Protein AF-A0A6A5HLD9-F1 (afdb_monomer)

Organism: Caenorhabditis remanei (NCBI:txid31234)

Sequence (73 aa):
MPSVIGHVEYHLLHNTKIGNEKLMWIADAYGMNELLEKTVRQTTTVETAKLSEDPKEAVLLSMCISISLNALK

pLDDT: mean 78.08, std 14.11, range [46.12, 94.0]

Foldseek 3Di:
DDDPLRVVLVCLQPPDPDQLVVQCVVCVVSVVVVSNVVSLVVVLVVVVVVCVVPVVVNVVVVVVSVVVVVVVD

Radius of gyration: 13.87 Å; Cα contacts (8 Å, |Δi|>4): 41; chains: 1; bounding box: 35×27×34 Å

Structure (mmCIF, N/CA/C/O backbone):
data_AF-A0A6A5HLD9-F1
#
_entry.id   AF-A0A6A5HLD9-F1
#
loop_
_atom_site.group_PDB
_atom_site.id
_atom_site.type_symbol
_atom_site.label_atom_id
_atom_site.label_alt_id
_atom_site.label_comp_id
_atom_site.label_asym_id
_atom_site.label_entity_id
_atom_site.label_seq_id
_atom_site.pdbx_PDB_ins_code
_atom_site.Cartn_x
_atom_site.Cartn_y
_atom_site.Cartn_z
_atom_site.occupancy
_atom_site.B_iso_or_equiv
_atom_site.auth_seq_id
_atom_site.auth_comp_id
_atom_site.auth_asym_id
_atom_site.auth_atom_id
_atom_site.pdbx_PDB_model_num
ATOM 1 N N . MET A 1 1 ? 18.976 9.511 -11.838 1.00 59.31 1 MET A N 1
ATOM 2 C CA . MET A 1 1 ? 17.608 9.698 -12.366 1.00 59.31 1 MET A CA 1
ATOM 3 C C . MET A 1 1 ? 16.661 8.934 -11.464 1.00 59.31 1 MET A C 1
ATOM 5 O O . MET A 1 1 ? 16.929 7.755 -11.257 1.00 59.31 1 MET A O 1
ATOM 9 N N . PRO A 1 2 ? 15.622 9.555 -10.890 1.00 65.81 2 PRO A N 1
ATOM 10 C CA . PRO A 1 2 ? 14.634 8.802 -10.128 1.00 65.81 2 PRO A CA 1
ATOM 11 C C . PRO A 1 2 ? 13.839 7.910 -11.092 1.00 65.81 2 PRO A C 1
ATOM 13 O O . PRO A 1 2 ? 13.554 8.323 -12.218 1.00 65.81 2 PRO A O 1
ATOM 16 N N . SER A 1 3 ? 13.520 6.682 -10.680 1.00 87.19 3 SER A N 1
ATOM 17 C CA . SER A 1 3 ? 12.727 5.765 -11.501 1.00 87.19 3 SER A CA 1
ATOM 18 C C . SER A 1 3 ? 11.310 6.317 -11.703 1.00 87.19 3 SER A C 1
ATOM 20 O O . SER A 1 3 ? 10.811 7.109 -10.898 1.00 87.19 3 SER A O 1
ATOM 22 N N . VAL A 1 4 ? 10.647 5.901 -12.787 1.00 89.00 4 VAL A N 1
ATOM 23 C CA . VAL A 1 4 ? 9.230 6.238 -13.024 1.00 89.00 4 VAL A CA 1
ATOM 24 C C . VAL A 1 4 ? 8.372 5.740 -11.860 1.00 89.00 4 VAL A C 1
ATOM 26 O O . VAL A 1 4 ? 7.506 6.468 -11.389 1.00 89.00 4 VAL A O 1
ATOM 29 N N . ILE A 1 5 ? 8.681 4.545 -11.344 1.00 89.69 5 ILE A N 1
ATOM 30 C CA . ILE A 1 5 ? 8.014 3.956 -10.177 1.00 89.69 5 ILE A CA 1
ATOM 31 C C . ILE A 1 5 ? 8.141 4.881 -8.964 1.00 89.69 5 ILE A C 1
ATOM 33 O O . ILE A 1 5 ? 7.122 5.221 -8.381 1.00 89.69 5 ILE A O 1
ATOM 37 N N . GLY A 1 6 ? 9.341 5.381 -8.651 1.00 91.25 6 GLY A N 1
ATOM 38 C CA . GLY A 1 6 ? 9.541 6.271 -7.503 1.00 91.25 6 GLY A CA 1
ATOM 39 C C . GLY A 1 6 ? 8.800 7.610 -7.622 1.00 91.25 6 GLY A C 1
ATOM 40 O O . GLY A 1 6 ? 8.257 8.106 -6.640 1.00 91.25 6 GLY A O 1
ATOM 41 N N . HIS A 1 7 ? 8.707 8.191 -8.825 1.00 92.06 7 HIS A N 1
ATOM 42 C CA . HIS A 1 7 ? 7.898 9.404 -9.031 1.00 92.06 7 HIS A CA 1
ATOM 43 C C . HIS A 1 7 ? 6.401 9.147 -8.853 1.00 92.06 7 HIS A C 1
ATOM 45 O O . HIS A 1 7 ? 5.700 9.969 -8.260 1.00 92.06 7 HIS A O 1
ATOM 51 N N . VAL A 1 8 ? 5.907 8.028 -9.388 1.00 92.62 8 VAL A N 1
ATOM 52 C CA . VAL A 1 8 ? 4.498 7.646 -9.264 1.00 92.62 8 VAL A CA 1
ATOM 53 C C . VAL A 1 8 ? 4.168 7.339 -7.808 1.00 92.62 8 VAL A C 1
ATOM 55 O O . VAL A 1 8 ? 3.178 7.861 -7.304 1.00 92.62 8 VAL A O 1
ATOM 58 N N . GLU A 1 9 ? 5.018 6.578 -7.121 1.00 93.94 9 GLU A N 1
ATOM 59 C CA . GLU A 1 9 ? 4.882 6.253 -5.701 1.00 93.94 9 GLU A CA 1
ATOM 60 C C . GLU A 1 9 ? 4.796 7.530 -4.861 1.00 93.94 9 GLU A C 1
ATOM 62 O O . GLU A 1 9 ? 3.814 7.719 -4.145 1.00 93.94 9 GLU A O 1
ATOM 67 N N . TYR A 1 10 ? 5.719 8.479 -5.049 1.00 93.12 10 TYR A N 1
ATOM 68 C CA . TYR A 1 10 ? 5.682 9.773 -4.361 1.00 93.12 10 TYR A CA 1
ATOM 69 C C . TYR A 1 10 ? 4.393 10.562 -4.648 1.00 93.12 10 TYR A C 1
ATOM 71 O O . TYR A 1 10 ? 3.764 11.114 -3.741 1.00 93.12 10 TYR A O 1
ATOM 79 N N . HIS A 1 11 ? 3.955 10.617 -5.909 1.00 93.00 11 HIS A N 1
ATOM 80 C CA . HIS A 1 11 ? 2.726 11.324 -6.264 1.00 93.00 11 HIS A CA 1
ATOM 81 C C . HIS A 1 11 ? 1.487 10.674 -5.630 1.00 93.00 11 HIS A C 1
ATOM 83 O O . HIS A 1 11 ? 0.614 11.379 -5.120 1.00 93.00 11 HIS A O 1
ATOM 89 N N . LEU A 1 12 ? 1.411 9.342 -5.625 1.00 94.00 12 LEU A N 1
ATOM 90 C CA . LEU A 1 12 ? 0.345 8.595 -4.958 1.00 94.00 12 LEU A CA 1
ATOM 91 C C . LEU A 1 12 ? 0.382 8.792 -3.438 1.00 94.00 12 LEU A C 1
ATOM 93 O O . LEU A 1 12 ? -0.667 8.885 -2.812 1.00 94.00 12 LEU A O 1
ATOM 97 N N . LEU A 1 13 ? 1.564 8.934 -2.842 1.00 92.00 13 LEU A N 1
ATOM 98 C CA . LEU A 1 13 ? 1.718 9.092 -1.397 1.00 92.00 13 LEU A CA 1
ATOM 99 C C . LEU A 1 13 ? 1.227 10.447 -0.858 1.00 92.00 13 LEU A C 1
ATOM 101 O O . LEU A 1 13 ? 0.893 10.553 0.331 1.00 92.00 13 LEU A O 1
ATOM 105 N N . HIS A 1 14 ? 1.258 11.489 -1.697 1.00 89.31 14 HIS A N 1
ATOM 106 C CA . HIS A 1 14 ? 1.108 12.883 -1.260 1.00 89.31 14 HIS A CA 1
ATOM 107 C C . HIS A 1 14 ? 0.027 13.683 -1.990 1.00 89.31 14 HIS A C 1
ATOM 109 O O . HIS A 1 14 ? -0.542 14.596 -1.399 1.00 89.31 14 HIS A O 1
ATOM 115 N N . ASN A 1 15 ? -0.256 13.372 -3.256 1.00 87.19 15 ASN A N 1
ATOM 116 C CA . ASN A 1 15 ? -1.017 14.259 -4.143 1.00 87.19 15 ASN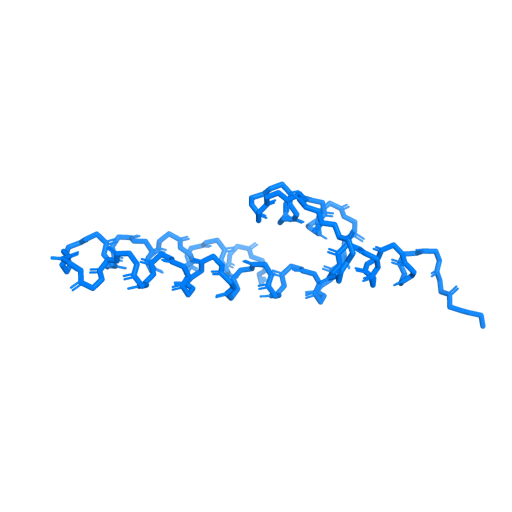 A CA 1
ATOM 117 C C . ASN A 1 15 ? -2.292 13.618 -4.710 1.00 87.19 15 ASN A C 1
ATOM 119 O O . ASN A 1 15 ? -2.940 14.196 -5.583 1.00 87.19 15 ASN A O 1
ATOM 123 N N . THR A 1 16 ? -2.675 12.432 -4.234 1.00 87.25 16 THR A N 1
ATOM 124 C CA . THR A 1 16 ? -3.863 11.718 -4.717 1.00 87.25 16 THR A CA 1
ATOM 125 C C . THR A 1 16 ? -5.005 11.717 -3.703 1.00 87.25 16 THR A C 1
ATOM 127 O O . THR A 1 16 ? -4.794 11.806 -2.498 1.00 87.25 16 THR A O 1
ATOM 130 N N . 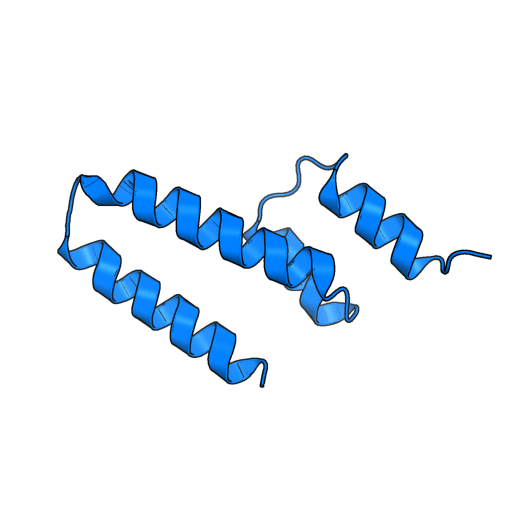LYS A 1 17 ? -6.237 11.587 -4.205 1.00 89.06 17 LYS A N 1
ATOM 131 C CA . LYS A 1 17 ? -7.463 11.404 -3.404 1.00 89.06 17 LYS A CA 1
ATOM 132 C C . LYS A 1 17 ? -8.025 9.980 -3.511 1.00 89.06 17 LYS A C 1
ATOM 134 O O . LYS A 1 17 ? -9.187 9.746 -3.192 1.00 89.06 17 LYS A O 1
ATOM 139 N N . ILE A 1 18 ? -7.235 9.045 -4.037 1.00 89.88 18 ILE A N 1
ATOM 140 C CA . ILE A 1 18 ? -7.617 7.635 -4.149 1.00 89.88 18 ILE A CA 1
ATOM 141 C C . ILE A 1 18 ? -7.733 7.045 -2.737 1.00 89.88 18 ILE A C 1
ATOM 143 O O . ILE A 1 18 ? -6.898 7.317 -1.882 1.00 89.88 18 ILE A O 1
ATOM 147 N N . GLY A 1 19 ? -8.778 6.250 -2.497 1.00 86.00 19 GLY A N 1
ATOM 148 C CA . GLY A 1 19 ? -8.988 5.589 -1.209 1.00 86.00 19 GLY A CA 1
ATOM 149 C C . GLY A 1 19 ? -7.915 4.544 -0.895 1.00 86.00 19 GLY A C 1
ATOM 150 O O . GLY A 1 19 ? -7.354 3.925 -1.803 1.00 86.00 19 GLY A O 1
ATOM 151 N N . ASN A 1 20 ? -7.678 4.325 0.399 1.00 85.88 20 ASN A N 1
ATOM 152 C CA . ASN A 1 20 ? -6.613 3.456 0.894 1.00 85.88 20 ASN A CA 1
ATOM 153 C C . ASN A 1 20 ? -6.672 2.038 0.316 1.00 85.88 20 ASN A C 1
ATOM 155 O O . ASN A 1 20 ? -5.663 1.558 -0.172 1.00 85.88 20 ASN A O 1
ATOM 159 N N . GLU A 1 21 ? -7.842 1.398 0.262 1.00 84.19 21 GLU A N 1
ATOM 160 C CA . GLU A 1 21 ? -7.983 0.055 -0.324 1.00 84.19 21 GLU A CA 1
ATOM 161 C C . GLU A 1 21 ? -7.379 -0.021 -1.737 1.00 84.19 2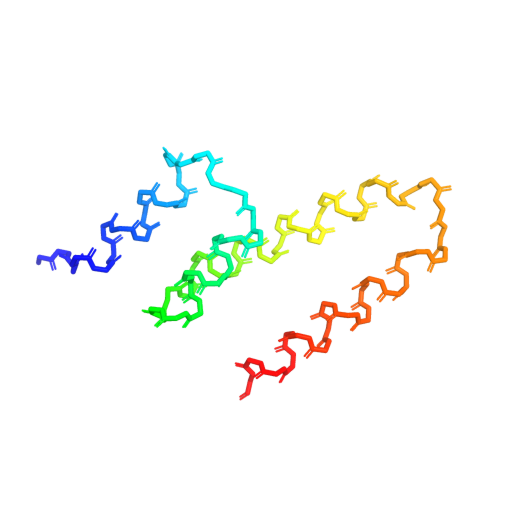1 GLU A C 1
ATOM 163 O O . GLU A 1 21 ? -6.542 -0.871 -2.035 1.00 84.19 21 GLU A O 1
ATOM 168 N N . LYS A 1 22 ? -7.735 0.935 -2.599 1.00 88.19 22 LYS A N 1
ATOM 169 C CA . LYS A 1 22 ? -7.261 0.975 -3.983 1.00 88.19 22 LYS A CA 1
ATOM 170 C C . LYS A 1 22 ? -5.777 1.335 -4.083 1.00 88.19 22 LYS A C 1
ATOM 172 O O . LYS A 1 22 ? -5.102 0.834 -4.978 1.00 88.19 22 LYS A O 1
ATOM 177 N N . LEU A 1 23 ? -5.261 2.170 -3.180 1.00 91.94 23 LEU A N 1
ATOM 178 C CA . LEU A 1 23 ? -3.821 2.432 -3.085 1.00 91.94 23 LEU A CA 1
ATOM 179 C C . LEU A 1 23 ? -3.045 1.184 -2.664 1.00 91.94 23 LEU A C 1
ATOM 181 O O . LEU A 1 23 ? -1.985 0.933 -3.222 1.00 91.94 23 LEU A O 1
ATOM 185 N N . MET A 1 24 ? -3.601 0.381 -1.759 1.00 89.75 24 MET A N 1
ATOM 186 C CA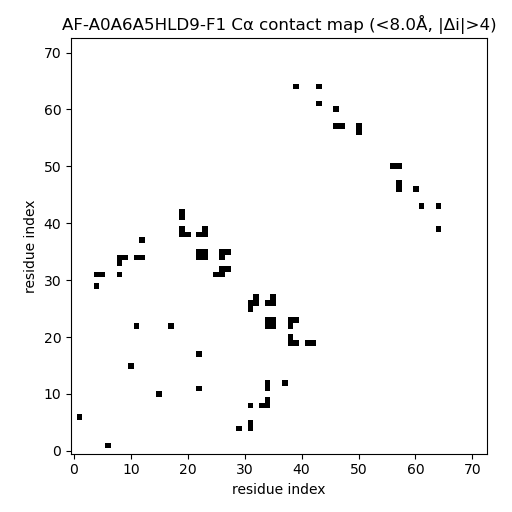 . MET A 1 24 ? -3.006 -0.870 -1.294 1.00 89.75 24 MET A CA 1
ATOM 187 C C . MET A 1 24 ? -2.857 -1.868 -2.451 1.00 89.75 24 MET A C 1
ATOM 189 O O . MET A 1 24 ? -1.774 -2.400 -2.664 1.00 89.75 24 MET A O 1
ATOM 193 N N . TRP A 1 25 ? -3.907 -2.025 -3.268 1.00 91.81 25 TRP A N 1
ATOM 194 C CA . TRP A 1 25 ? -3.877 -2.851 -4.484 1.00 91.81 25 TRP A CA 1
ATOM 195 C C . TRP A 1 25 ? -2.836 -2.385 -5.510 1.00 91.81 25 TRP A C 1
ATOM 197 O O . TRP A 1 25 ? -2.142 -3.205 -6.104 1.00 91.81 25 TRP A O 1
ATOM 207 N N . ILE A 1 26 ? -2.724 -1.073 -5.742 1.00 92.56 26 ILE A N 1
ATOM 208 C CA . ILE A 1 26 ? -1.712 -0.520 -6.657 1.00 92.56 26 ILE A CA 1
ATOM 209 C C . ILE A 1 26 ? -0.311 -0.773 -6.099 1.00 92.56 26 ILE A C 1
ATOM 211 O O . ILE A 1 26 ? 0.591 -1.153 -6.841 1.00 92.56 26 ILE A O 1
ATOM 215 N N . ALA A 1 27 ? -0.127 -0.564 -4.800 1.00 92.62 27 ALA A N 1
ATOM 216 C CA . ALA A 1 27 ? 1.171 -0.695 -4.175 1.00 92.62 27 ALA A CA 1
ATOM 217 C C . ALA A 1 27 ? 1.702 -2.132 -4.243 1.00 92.62 27 ALA A C 1
ATOM 219 O O . ALA A 1 27 ? 2.850 -2.336 -4.635 1.00 92.62 27 ALA A O 1
ATOM 220 N N . ASP A 1 28 ? 0.841 -3.109 -3.961 1.00 90.62 28 ASP A N 1
ATOM 221 C CA . ASP A 1 28 ? 1.151 -4.536 -4.072 1.00 90.62 28 ASP A CA 1
ATOM 222 C C . ASP A 1 28 ? 1.474 -4.940 -5.523 1.00 90.62 28 ASP A C 1
ATOM 224 O O . ASP A 1 28 ? 2.534 -5.498 -5.803 1.00 90.62 28 ASP A O 1
ATOM 228 N N . ALA A 1 29 ? 0.628 -4.544 -6.483 1.00 93.44 29 ALA A N 1
ATOM 229 C CA . ALA A 1 29 ? 0.786 -4.920 -7.891 1.00 93.44 29 ALA A CA 1
ATOM 230 C C . ALA A 1 29 ? 2.082 -4.403 -8.544 1.00 93.44 29 ALA A C 1
ATOM 232 O O . ALA A 1 29 ? 2.592 -5.024 -9.478 1.00 93.44 29 ALA A O 1
ATOM 233 N N . TYR A 1 30 ? 2.599 -3.259 -8.087 1.00 91.69 30 TYR A N 1
ATOM 234 C CA . TYR A 1 30 ? 3.785 -2.615 -8.662 1.00 91.69 30 TYR A CA 1
ATOM 235 C C . TYR A 1 30 ? 5.016 -2.636 -7.739 1.00 91.69 30 TYR A C 1
ATOM 237 O O . TYR A 1 30 ? 6.039 -2.049 -8.097 1.00 91.69 30 TYR A O 1
ATOM 245 N N . GLY A 1 31 ? 4.947 -3.298 -6.577 1.00 91.19 31 GLY A N 1
ATOM 246 C CA . GLY A 1 31 ? 6.053 -3.376 -5.615 1.00 91.19 31 GLY A CA 1
ATOM 247 C C . GLY A 1 31 ? 6.433 -2.029 -4.980 1.00 91.19 31 GLY A C 1
ATOM 248 O O . GLY A 1 31 ? 7.609 -1.787 -4.703 1.00 91.19 31 GLY A O 1
ATOM 249 N N . MET A 1 32 ? 5.459 -1.136 -4.784 1.00 93.94 32 MET A N 1
ATOM 250 C CA . MET A 1 32 ? 5.635 0.190 -4.171 1.00 93.94 32 MET A CA 1
ATOM 251 C C . MET A 1 32 ? 5.501 0.090 -2.644 1.00 93.94 32 MET A C 1
ATOM 253 O O . MET A 1 32 ? 4.443 0.352 -2.064 1.00 93.94 32 MET A O 1
ATOM 257 N N . ASN A 1 33 ? 6.569 -0.358 -1.988 1.00 90.75 33 ASN A N 1
ATOM 258 C CA . ASN A 1 33 ? 6.550 -0.716 -0.568 1.00 90.75 33 ASN A CA 1
ATOM 259 C C . ASN A 1 33 ? 6.236 0.461 0.372 1.00 90.75 33 ASN A C 1
ATOM 261 O O . ASN A 1 33 ? 5.570 0.258 1.389 1.00 90.75 33 ASN A O 1
ATOM 265 N N . GLU A 1 34 ? 6.685 1.680 0.056 1.00 91.44 34 GLU A N 1
ATOM 266 C CA . GLU A 1 34 ? 6.461 2.848 0.919 1.00 91.44 34 GLU A CA 1
ATOM 267 C C . GLU A 1 34 ? 4.986 3.264 0.885 1.00 91.44 34 GLU A C 1
ATOM 269 O O . GLU A 1 34 ? 4.387 3.586 1.919 1.00 91.44 34 GLU A O 1
ATOM 274 N N . LEU A 1 35 ? 4.371 3.178 -0.299 1.00 92.81 35 LEU A N 1
ATOM 275 C CA . LEU A 1 35 ? 2.933 3.370 -0.447 1.00 92.81 35 LEU A CA 1
ATOM 276 C C . LEU A 1 35 ? 2.149 2.308 0.325 1.00 92.81 35 LEU A C 1
ATOM 278 O O . LEU A 1 35 ? 1.250 2.662 1.089 1.00 92.81 35 LEU A O 1
ATOM 282 N N . LEU A 1 36 ? 2.521 1.034 0.181 1.00 91.62 36 LEU A N 1
ATOM 283 C CA . LEU A 1 36 ? 1.839 -0.073 0.849 1.00 91.62 36 LEU A CA 1
ATOM 284 C C . LEU A 1 36 ? 1.867 0.090 2.374 1.00 91.62 36 LEU A C 1
ATOM 286 O O . LEU A 1 36 ? 0.820 0.052 3.024 1.00 91.62 36 LEU A O 1
ATOM 290 N N . GLU A 1 37 ? 3.047 0.346 2.946 1.00 88.94 37 GLU A N 1
ATOM 291 C CA . GLU A 1 37 ? 3.218 0.516 4.389 1.00 88.94 37 GLU A CA 1
ATOM 292 C C . GLU A 1 37 ? 2.366 1.672 4.928 1.00 88.94 37 GLU A C 1
ATOM 294 O O . GLU A 1 37 ? 1.652 1.528 5.930 1.00 88.94 37 GLU A O 1
ATOM 299 N N . LYS A 1 38 ? 2.416 2.832 4.267 1.00 87.06 38 LYS A N 1
ATOM 300 C CA . LYS A 1 38 ? 1.685 4.018 4.716 1.00 87.06 38 LYS A CA 1
ATOM 301 C C . LYS A 1 38 ? 0.178 3.805 4.642 1.00 87.06 38 LYS A C 1
ATOM 303 O O . LYS A 1 38 ? -0.536 4.171 5.577 1.00 87.06 38 LYS A O 1
ATOM 308 N N . THR A 1 39 ? -0.300 3.204 3.558 1.00 88.50 39 THR A N 1
ATOM 309 C CA . THR A 1 39 ? -1.719 2.926 3.351 1.00 88.50 39 THR A CA 1
ATOM 310 C C . THR A 1 39 ? -2.257 1.924 4.373 1.00 88.50 39 THR A C 1
ATOM 312 O O . THR A 1 39 ? -3.342 2.147 4.918 1.00 88.50 39 THR A O 1
ATOM 315 N N . VAL A 1 40 ? -1.493 0.881 4.716 1.00 84.69 40 VAL A N 1
ATOM 316 C CA . VAL A 1 40 ? -1.851 -0.049 5.801 1.00 84.69 40 VAL A CA 1
ATOM 317 C C . VAL A 1 40 ? -1.925 0.693 7.135 1.00 84.69 40 VAL A C 1
ATOM 319 O O . VAL A 1 40 ? -2.958 0.649 7.797 1.00 84.69 40 VAL A O 1
ATOM 322 N N . ARG A 1 41 ? -0.889 1.459 7.507 1.00 84.00 41 ARG A N 1
ATOM 323 C CA . ARG A 1 41 ? -0.870 2.227 8.768 1.00 84.00 41 ARG A CA 1
ATOM 324 C C . ARG A 1 41 ? -2.045 3.197 8.886 1.00 84.00 41 ARG A C 1
ATOM 326 O O . ARG A 1 41 ? -2.644 3.312 9.956 1.00 84.00 41 ARG A O 1
ATOM 333 N N . GLN A 1 42 ? -2.375 3.904 7.806 1.00 83.00 42 GLN A N 1
ATOM 334 C CA . GLN A 1 42 ? -3.509 4.828 7.778 1.00 83.00 42 GLN A CA 1
ATOM 335 C C . GLN A 1 42 ? -4.838 4.095 7.935 1.00 83.00 42 GLN A C 1
ATOM 337 O O . GLN A 1 42 ? -5.688 4.565 8.683 1.00 83.00 42 GLN A O 1
ATOM 342 N N . THR A 1 43 ? -5.006 2.950 7.273 1.00 81.19 43 THR A N 1
ATOM 343 C CA . THR A 1 43 ? -6.215 2.121 7.386 1.00 81.19 43 THR A CA 1
ATOM 344 C C . THR A 1 43 ? -6.383 1.622 8.817 1.00 81.19 43 THR A C 1
ATOM 346 O O . THR A 1 43 ? -7.392 1.938 9.440 1.00 81.19 43 THR A O 1
ATOM 349 N N . THR A 1 44 ? -5.336 1.039 9.411 1.00 77.19 44 THR A N 1
ATOM 350 C CA . THR A 1 44 ? -5.325 0.652 10.829 1.00 77.19 44 THR A CA 1
ATOM 351 C C . THR A 1 44 ? -5.663 1.829 11.745 1.00 77.19 44 THR A C 1
ATOM 353 O O . THR A 1 44 ? -6.442 1.681 12.678 1.00 77.19 44 THR A O 1
ATOM 356 N N . THR A 1 45 ? -5.107 3.019 11.502 1.00 75.38 45 THR A N 1
ATOM 357 C CA . THR A 1 45 ? -5.361 4.202 12.347 1.00 75.38 45 THR A CA 1
ATOM 358 C C . THR A 1 45 ? -6.804 4.694 12.228 1.00 75.38 45 THR A C 1
ATOM 360 O O . THR A 1 45 ? -7.443 4.977 13.236 1.00 75.38 45 THR A O 1
ATOM 363 N N . VAL A 1 46 ? -7.336 4.800 11.006 1.00 73.62 46 VAL A N 1
ATOM 364 C CA . VAL A 1 46 ? -8.724 5.231 10.773 1.00 73.62 46 VAL A CA 1
ATOM 365 C C . VAL A 1 46 ? -9.681 4.254 11.425 1.00 73.62 46 VAL A C 1
ATOM 367 O O . VAL A 1 46 ? -10.621 4.664 12.099 1.00 73.62 46 VAL A O 1
ATOM 370 N N . GLU A 1 47 ? -9.434 2.968 11.245 1.00 70.06 47 GLU A N 1
ATOM 371 C CA . GLU A 1 47 ? -10.319 1.967 11.783 1.00 70.06 47 GLU A CA 1
ATOM 372 C C . GLU A 1 47 ? -10.215 1.872 13.307 1.00 70.06 47 GLU A C 1
ATOM 374 O O . GLU A 1 47 ? -11.236 1.926 13.973 1.00 70.06 47 GLU A O 1
ATOM 379 N N . THR A 1 48 ? -9.014 1.863 13.894 1.00 64.38 48 THR A N 1
ATOM 380 C CA . THR A 1 48 ? -8.851 1.935 15.363 1.00 64.38 48 THR A CA 1
ATOM 381 C C . THR A 1 48 ? -9.493 3.191 15.970 1.00 64.38 48 THR A C 1
ATOM 383 O O . THR A 1 48 ? -10.050 3.126 17.067 1.00 64.38 48 THR A O 1
ATOM 386 N N . ALA A 1 49 ? -9.487 4.321 15.254 1.00 61.88 49 ALA A N 1
ATOM 387 C CA . ALA A 1 49 ? -10.165 5.542 15.681 1.00 61.88 49 ALA A CA 1
ATOM 388 C C . ALA A 1 49 ? -11.696 5.419 15.638 1.00 61.88 49 ALA A C 1
ATOM 390 O O . ALA A 1 49 ? -12.356 5.828 16.589 1.00 61.88 49 ALA A O 1
ATOM 391 N N . LYS A 1 50 ? -12.267 4.823 14.580 1.00 62.09 50 LYS A N 1
ATOM 392 C CA . LYS A 1 50 ? -13.723 4.578 14.489 1.00 62.09 50 LYS A CA 1
ATOM 393 C C . LYS A 1 50 ? -14.244 3.632 15.558 1.00 62.09 50 LYS A C 1
ATOM 395 O O . LYS A 1 50 ? -15.422 3.609 15.869 1.00 62.09 50 LYS A O 1
ATOM 400 N N . LEU A 1 51 ? -13.347 2.829 16.086 1.00 59.72 51 LEU A N 1
ATOM 401 C CA . LEU A 1 51 ? -13.695 1.621 16.793 1.00 59.72 51 LEU A CA 1
ATOM 402 C C . LEU A 1 51 ? -13.343 1.725 18.285 1.00 59.72 51 LEU A C 1
ATOM 404 O O . LEU A 1 51 ? -13.718 0.903 19.114 1.00 59.72 51 LEU A O 1
ATOM 408 N N . SER A 1 52 ? -12.784 2.871 18.671 1.00 57.84 52 SER A N 1
ATOM 409 C CA . SER A 1 52 ? -12.823 3.357 20.050 1.00 57.84 52 SER A CA 1
ATOM 410 C C . SER A 1 52 ? -14.255 3.447 20.626 1.00 57.84 52 SER A C 1
ATOM 412 O O . SER A 1 52 ? -14.398 3.613 21.834 1.00 57.84 52 SER A O 1
ATOM 414 N N . GLU A 1 53 ? -15.300 3.292 19.800 1.00 61.84 53 GLU A N 1
ATOM 415 C CA . GLU A 1 53 ? -16.703 3.178 20.218 1.00 61.84 53 GLU A CA 1
ATOM 416 C C . GLU A 1 53 ? -17.142 1.726 20.533 1.00 61.84 53 GLU A C 1
ATOM 418 O O . GLU A 1 53 ? -17.972 1.537 21.420 1.00 61.84 53 GLU A O 1
ATOM 423 N N . ASP A 1 54 ? -16.542 0.692 19.915 1.00 66.81 54 ASP A N 1
ATOM 424 C CA . ASP A 1 54 ? -16.965 -0.714 20.056 1.00 66.81 54 ASP A CA 1
ATOM 425 C C . ASP A 1 54 ? -15.787 -1.722 20.070 1.00 66.81 54 ASP A C 1
ATOM 427 O O . ASP A 1 54 ? -15.284 -2.138 19.028 1.00 66.81 54 ASP A O 1
ATOM 431 N N . PRO A 1 55 ? -15.366 -2.253 21.233 1.00 63.69 55 PRO A N 1
ATOM 432 C CA . PRO A 1 55 ? -14.115 -3.013 21.379 1.00 63.69 55 PRO A CA 1
ATOM 433 C C . PRO A 1 55 ? -14.056 -4.357 20.629 1.00 63.69 55 PRO A C 1
ATOM 435 O O . PRO A 1 55 ? -12.971 -4.896 20.409 1.00 63.69 55 PRO A O 1
ATOM 438 N N . LYS A 1 56 ? -15.197 -4.933 20.235 1.00 68.31 56 LYS A N 1
ATOM 439 C CA . LYS A 1 56 ? -15.247 -6.237 19.544 1.00 68.31 56 LYS A CA 1
ATOM 440 C C . LYS A 1 56 ? -14.774 -6.148 18.099 1.00 68.31 56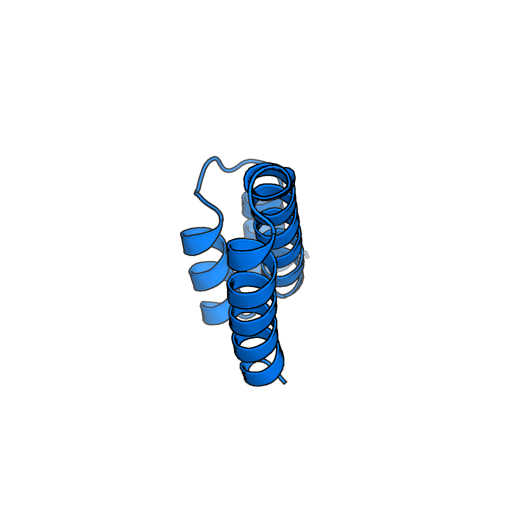 LYS A C 1
ATOM 442 O O . LYS A 1 56 ? -14.142 -7.073 17.594 1.00 68.31 56 LYS A O 1
ATOM 447 N N . GLU A 1 57 ? -15.065 -5.033 17.447 1.00 62.81 57 GLU A N 1
ATOM 448 C CA . GLU A 1 57 ? -14.765 -4.842 16.034 1.00 62.81 57 GLU A CA 1
ATOM 449 C C . GLU A 1 57 ? -13.236 -4.599 15.841 1.00 62.81 57 GLU A C 1
ATOM 451 O O . GLU A 1 57 ? -12.680 -4.892 14.786 1.00 62.81 57 GLU A O 1
ATOM 456 N N . ALA A 1 58 ? -12.507 -4.223 16.909 1.00 61.25 58 ALA A N 1
ATOM 457 C CA . ALA A 1 58 ? -11.087 -3.823 16.898 1.00 61.25 58 ALA A CA 1
ATOM 458 C C . ALA A 1 58 ? -10.221 -5.043 16.761 1.00 61.25 58 ALA A C 1
ATOM 460 O O . ALA A 1 58 ? -9.237 -5.086 16.025 1.00 61.25 58 ALA A O 1
ATOM 461 N N . VAL A 1 59 ? -10.624 -6.050 17.521 1.00 63.06 59 VAL A N 1
ATOM 462 C CA . VAL A 1 59 ? -9.969 -7.335 17.586 1.00 63.06 59 VAL A CA 1
ATOM 463 C C . VAL A 1 59 ? -10.123 -8.038 16.242 1.00 63.06 59 VAL A C 1
ATOM 465 O O . VAL A 1 59 ? -9.129 -8.510 15.707 1.00 63.06 59 VAL A O 1
ATOM 468 N N . LEU A 1 60 ? -11.318 -8.028 15.639 1.00 66.19 60 LEU A N 1
ATOM 469 C CA . LEU A 1 60 ? -11.547 -8.644 14.326 1.00 66.19 60 LEU A CA 1
ATOM 470 C C . LEU A 1 60 ? -10.700 -7.997 13.230 1.00 66.19 60 LEU A C 1
ATOM 472 O O . LEU A 1 60 ? -10.080 -8.683 12.421 1.00 66.19 60 LEU A O 1
ATOM 476 N N . LEU A 1 61 ? -10.628 -6.674 13.238 1.00 64.31 61 LEU A N 1
ATOM 477 C CA . LEU A 1 61 ? -9.932 -5.930 12.208 1.00 64.31 61 LEU A CA 1
ATOM 478 C C . LEU A 1 61 ? -8.413 -5.984 12.355 1.00 64.31 61 LEU A C 1
ATOM 480 O O . LEU A 1 61 ? -7.709 -6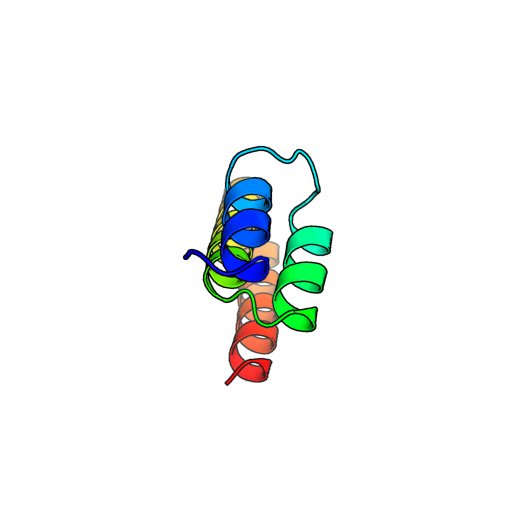.222 11.377 1.00 64.31 61 LEU A O 1
ATOM 484 N N . SER A 1 62 ? -7.903 -5.881 13.588 1.00 65.19 62 SER A N 1
ATOM 485 C CA . SER A 1 62 ? -6.485 -6.131 13.869 1.00 65.19 62 SER A CA 1
ATOM 486 C C . SER A 1 62 ? -6.069 -7.547 13.460 1.00 65.19 62 SER A C 1
ATOM 488 O O . SER A 1 62 ? -4.960 -7.736 12.959 1.00 65.19 62 SER A O 1
ATOM 490 N N . MET A 1 63 ? -6.965 -8.532 13.580 1.00 69.88 63 MET A N 1
ATOM 491 C CA . MET A 1 63 ? -6.729 -9.903 13.132 1.00 69.88 63 MET A CA 1
ATOM 492 C C . MET A 1 63 ? -6.681 -10.000 11.600 1.00 69.88 63 MET A C 1
ATOM 494 O O . MET A 1 63 ? -5.733 -10.572 11.067 1.00 69.88 63 MET A O 1
ATOM 498 N N . CYS A 1 64 ? -7.622 -9.377 10.881 1.00 61.75 64 CYS A N 1
ATOM 499 C CA . CYS A 1 64 ? -7.615 -9.321 9.414 1.00 61.75 64 CYS A CA 1
ATOM 500 C C . CYS A 1 64 ? -6.375 -8.606 8.857 1.00 61.75 64 CYS A C 1
ATOM 502 O O . CYS A 1 64 ? -5.735 -9.115 7.940 1.00 61.75 64 CYS A O 1
ATOM 504 N N . ILE A 1 65 ? -5.984 -7.472 9.445 1.00 66.50 65 ILE A N 1
ATOM 505 C CA . ILE A 1 65 ? -4.773 -6.739 9.052 1.00 66.50 65 ILE A CA 1
ATOM 506 C C . ILE A 1 65 ? -3.526 -7.588 9.308 1.00 66.50 65 ILE A C 1
ATOM 508 O O . ILE A 1 65 ? -2.651 -7.656 8.451 1.00 66.50 65 ILE A O 1
ATOM 512 N N . SER A 1 66 ? -3.452 -8.278 10.450 1.00 63.56 66 SER A N 1
ATOM 513 C CA . SE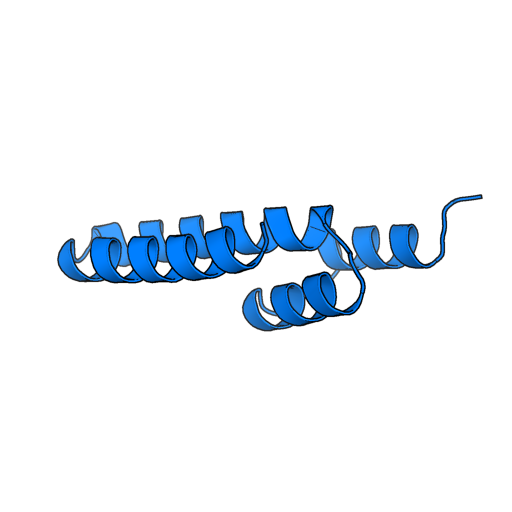R A 1 66 ? -2.325 -9.164 10.778 1.00 63.56 66 SER A CA 1
ATOM 514 C C . SER A 1 66 ? -2.214 -10.344 9.811 1.00 63.56 66 SER A C 1
ATOM 516 O O . SER A 1 66 ? -1.105 -10.743 9.459 1.00 63.56 66 SER A O 1
ATOM 518 N N . ILE A 1 67 ? -3.346 -10.892 9.357 1.00 67.06 67 ILE A N 1
ATOM 519 C CA . ILE A 1 67 ? -3.383 -11.951 8.340 1.00 67.06 67 ILE A CA 1
ATOM 520 C C . ILE A 1 67 ? -2.867 -11.415 7.000 1.00 67.06 67 I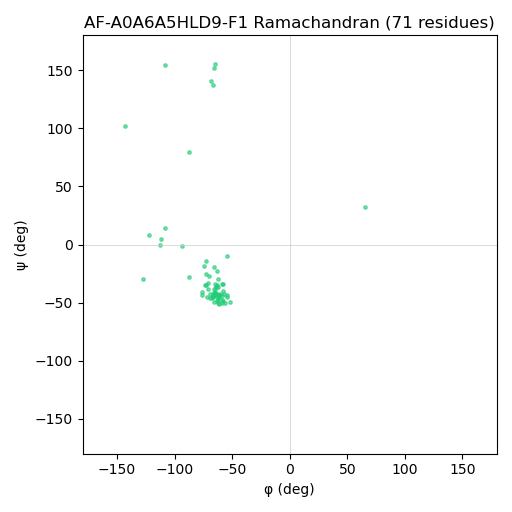LE A C 1
ATOM 522 O O . ILE A 1 67 ? -1.968 -12.019 6.419 1.00 67.06 67 ILE A O 1
ATOM 526 N N . SER A 1 68 ? -3.364 -10.261 6.548 1.00 59.97 68 SER A N 1
ATOM 527 C CA . SER A 1 68 ? -2.905 -9.623 5.308 1.00 59.97 68 SER A CA 1
ATOM 528 C C . SER A 1 68 ? -1.422 -9.236 5.361 1.00 59.97 68 SER A C 1
ATOM 530 O O . SER A 1 68 ? -0.712 -9.396 4.376 1.00 59.97 68 SER A O 1
ATOM 5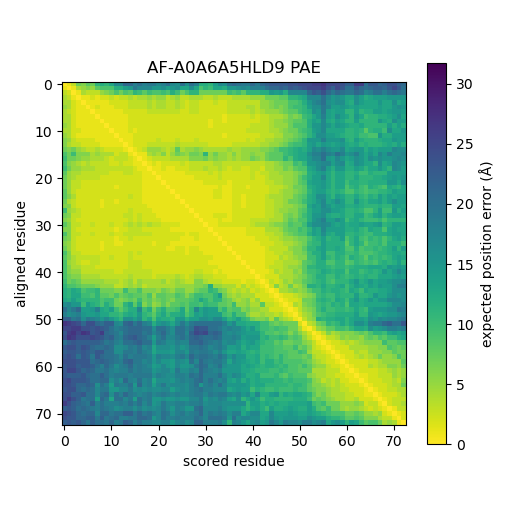32 N N . LEU A 1 69 ? -0.923 -8.787 6.518 1.00 57.94 69 LEU A N 1
ATOM 533 C CA . LEU A 1 69 ? 0.483 -8.418 6.707 1.00 57.94 69 LEU A CA 1
ATOM 534 C C . LEU A 1 69 ? 1.414 -9.641 6.747 1.00 57.94 69 LEU A C 1
ATOM 536 O O . LEU A 1 69 ? 2.537 -9.570 6.256 1.00 57.94 69 LEU A O 1
ATOM 540 N N . ASN A 1 70 ? 0.961 -10.769 7.304 1.00 58.88 70 ASN A N 1
ATOM 541 C CA . ASN A 1 70 ? 1.713 -12.027 7.265 1.00 58.88 70 ASN A CA 1
ATOM 542 C C . ASN A 1 70 ? 1.712 -12.679 5.877 1.00 58.88 70 ASN A C 1
ATOM 544 O O . ASN A 1 70 ? 2.645 -13.411 5.575 1.00 58.88 70 ASN A O 1
ATOM 548 N N . ALA A 1 71 ? 0.708 -12.418 5.036 1.00 48.97 71 ALA A N 1
ATOM 549 C CA . ALA A 1 71 ? 0.679 -12.892 3.651 1.00 48.97 71 ALA A CA 1
ATOM 550 C C . ALA A 1 71 ? 1.663 -12.144 2.725 1.00 48.97 71 ALA A C 1
ATOM 552 O O . ALA A 1 71 ? 1.933 -12.613 1.623 1.00 48.97 71 ALA A O 1
ATOM 553 N N . LEU A 1 72 ? 2.195 -11.001 3.173 1.00 49.75 72 LEU A N 1
ATOM 554 C CA . LEU A 1 72 ? 3.182 -10.180 2.459 1.00 49.75 72 LEU A CA 1
ATOM 555 C C . LEU A 1 72 ? 4.646 -10.499 2.844 1.00 49.75 72 LEU A C 1
ATOM 557 O O . LEU A 1 72 ? 5.560 -9.862 2.321 1.00 49.75 72 LEU A O 1
ATOM 561 N N . LYS A 1 73 ? 4.879 -11.439 3.770 1.00 46.12 73 LYS A N 1
ATOM 562 C CA . LYS A 1 73 ? 6.208 -11.917 4.198 1.00 46.12 73 LYS A CA 1
ATOM 563 C C . LYS A 1 73 ? 6.558 -13.247 3.546 1.00 46.12 73 LYS A C 1
ATOM 565 O O . LYS A 1 73 ? 7.760 -13.424 3.251 1.00 46.12 73 LYS A O 1
#

Mean predicted aligned error: 9.0 Å

Solvent-accessible surface area (backbone atoms only — not comparable to full-atom values): 4269 Å² total; per-residue (Å²): 132,84,51,72,66,57,54,50,43,52,42,60,68,74,75,56,88,74,54,52,72,62,50,35,54,51,15,62,77,69,68,34,62,71,44,29,54,52,32,50,54,50,50,54,49,54,48,54,61,69,28,75,81,43,75,71,62,44,56,56,48,54,50,53,52,51,51,58,56,59,73,76,109

Nearest PDB structures (foldseek):
  8dws-assembly1_A  TM=6.023E-01  e=2.459E+00  Homo sapiens
  9dtq-assembly1_B  TM=6.589E-01  e=2.791E+00  Homo sapiens
  8dws-assembly1_D  TM=5.785E-01  e=3.375E+00  Homo sapiens

Secondary structure (DSSP, 8-state):
---HHHHHHHHHHHS----HHHHHHHHHHHT-HHHHHHHHHHHHHHHHHHHTT-HHHHHHHHHHHHHHHHTT-